Protein AF-A0A523S4J8-F1 (afdb_monomer_lite)

Organism: Aerophobetes bacterium (NCBI:txid2030807)

pLDDT: mean 76.74, std 19.02, range [30.27, 97.75]

Secondary structure (DSSP, 8-state):
-HHHHHHHHHHHTTS--PPPP------TTTSPPPPPP---------S-GGGGPPPEEEE-TTSTTHHHHHHHHHHHSTT------SS---EEEE---TT--SS--------SSSSS--

Foldseek 3Di:
DPVVVVVVVCVVVVNDDDDDDPDDDDDPLVPDDQQDADDADPDDDDDDPVQQPDKDKDWCVVHPCPSVQLNCQQPPPPVHHRDDDDDDTDIAIHTDRPPDPDDDDHRDDDDPPPPPDD

Radius of gyration: 21.75 Å; chains: 1; bounding box: 49×24×67 Å

Structure (mmCIF, N/CA/C/O backbone):
data_AF-A0A523S4J8-F1
#
_entry.id   AF-A0A523S4J8-F1
#
loop_
_atom_site.group_PDB
_atom_site.id
_atom_site.type_symbol
_atom_site.label_atom_id
_atom_site.label_alt_id
_atom_site.label_comp_id
_atom_site.label_asym_id
_atom_site.label_entity_id
_atom_site.label_seq_id
_atom_site.pdbx_PDB_ins_code
_atom_site.Cartn_x
_atom_site.Cartn_y
_atom_site.Cartn_z
_atom_site.occupancy
_atom_site.B_iso_or_equiv
_atom_site.auth_seq_id
_atom_site.auth_comp_id
_atom_site.auth_asym_id
_atom_site.auth_atom_id
_atom_site.pdbx_PDB_model_num
ATOM 1 N N . MET A 1 1 ? 9.956 2.022 -16.721 1.00 67.31 1 MET A N 1
ATOM 2 C CA . MET A 1 1 ? 11.023 2.213 -17.731 1.00 67.31 1 MET A CA 1
ATOM 3 C C . MET A 1 1 ? 10.381 2.579 -19.063 1.00 67.31 1 MET A C 1
ATOM 5 O O . MET A 1 1 ? 9.900 1.683 -19.739 1.00 67.31 1 MET A O 1
ATOM 9 N N . ILE A 1 2 ? 10.333 3.864 -19.421 1.00 77.62 2 ILE A N 1
ATOM 10 C CA . ILE A 1 2 ? 9.599 4.331 -20.615 1.00 77.62 2 ILE A CA 1
ATOM 11 C C . ILE A 1 2 ? 10.457 4.187 -21.885 1.00 77.62 2 ILE A C 1
ATOM 13 O O . ILE A 1 2 ? 10.041 3.530 -22.833 1.00 77.62 2 ILE A O 1
ATOM 17 N N . CYS A 1 3 ? 11.704 4.671 -21.871 1.00 85.31 3 CYS A N 1
ATOM 18 C CA . CYS A 1 3 ? 12.566 4.684 -23.064 1.00 85.31 3 CYS A CA 1
ATOM 19 C C . CYS A 1 3 ? 12.895 3.285 -23.608 1.00 85.31 3 CYS A C 1
ATOM 21 O O . CYS A 1 3 ? 12.867 3.065 -24.812 1.00 85.31 3 CYS A O 1
ATOM 23 N N . ARG A 1 4 ? 13.160 2.308 -22.727 1.00 88.56 4 ARG A N 1
ATOM 24 C CA . ARG A 1 4 ? 13.405 0.918 -23.151 1.00 88.56 4 ARG A CA 1
ATOM 25 C C . ARG A 1 4 ? 12.171 0.303 -23.815 1.00 88.56 4 ARG A C 1
ATOM 27 O O . ARG A 1 4 ? 12.323 -0.434 -24.778 1.00 88.56 4 ARG A O 1
ATOM 34 N N . GLY A 1 5 ? 10.974 0.597 -23.302 1.00 89.19 5 GLY A N 1
ATOM 35 C CA . GLY A 1 5 ? 9.723 0.137 -23.906 1.00 89.19 5 GLY A CA 1
ATOM 36 C C . GLY A 1 5 ? 9.535 0.709 -25.309 1.00 89.19 5 GLY A C 1
ATOM 37 O O . GLY A 1 5 ? 9.250 -0.043 -26.234 1.00 89.19 5 GLY A O 1
ATOM 38 N N . LEU A 1 6 ? 9.799 2.009 -25.478 1.00 95.12 6 LEU A N 1
ATOM 39 C CA . LEU A 1 6 ? 9.756 2.675 -26.780 1.00 95.12 6 LEU A CA 1
ATOM 40 C C . LEU A 1 6 ? 10.744 2.058 -27.780 1.00 95.12 6 LEU A C 1
ATOM 42 O O . LEU A 1 6 ? 10.342 1.698 -28.878 1.00 95.12 6 LEU A O 1
ATOM 46 N N . LEU A 1 7 ? 12.013 1.884 -27.401 1.00 94.56 7 LEU A N 1
ATOM 47 C CA . LEU A 1 7 ? 13.025 1.289 -28.284 1.00 94.56 7 LEU A CA 1
ATOM 48 C C . LEU A 1 7 ? 12.645 -0.131 -28.731 1.00 94.56 7 LEU A C 1
ATOM 50 O O . LEU A 1 7 ? 12.794 -0.468 -29.901 1.00 94.56 7 LEU A O 1
ATOM 54 N N . LEU A 1 8 ? 12.122 -0.954 -27.816 1.00 93.38 8 LEU A N 1
ATOM 55 C CA . LEU A 1 8 ? 11.656 -2.303 -28.150 1.00 93.38 8 LEU A CA 1
ATOM 56 C C . LEU A 1 8 ? 10.453 -2.281 -29.101 1.00 93.38 8 LEU A C 1
ATOM 58 O O . LEU A 1 8 ? 10.387 -3.118 -29.996 1.00 93.38 8 LEU A O 1
ATOM 62 N N . LYS A 1 9 ? 9.537 -1.320 -28.932 1.00 96.19 9 LYS A N 1
ATOM 63 C CA . LYS A 1 9 ? 8.391 -1.123 -29.829 1.00 96.19 9 LYS A CA 1
ATOM 64 C C . LYS A 1 9 ? 8.834 -0.683 -31.229 1.00 96.19 9 LYS A C 1
ATOM 66 O O . LYS A 1 9 ? 8.397 -1.258 -32.215 1.00 96.19 9 LYS A O 1
ATOM 71 N N . LEU A 1 10 ? 9.763 0.267 -31.324 1.00 96.94 10 LEU A N 1
ATOM 72 C CA . LEU A 1 10 ? 10.325 0.692 -32.611 1.00 96.94 10 LEU A CA 1
ATOM 73 C C . LEU A 1 10 ? 11.025 -0.462 -33.346 1.00 96.94 10 LEU A C 1
ATOM 75 O O . LEU A 1 10 ? 10.902 -0.574 -34.562 1.00 96.94 10 LEU A O 1
ATOM 79 N N . GLN A 1 11 ? 11.724 -1.341 -32.621 1.00 96.38 11 GLN A N 1
ATOM 80 C CA . GLN A 1 11 ? 12.315 -2.536 -33.224 1.00 96.38 11 GLN A CA 1
ATOM 81 C C . GLN A 1 11 ? 11.258 -3.565 -33.649 1.00 96.38 11 GLN A C 1
ATOM 83 O O . GLN A 1 11 ? 11.401 -4.160 -34.713 1.00 96.38 11 GLN A O 1
ATOM 88 N N . SER A 1 12 ? 10.206 -3.796 -32.850 1.00 96.75 12 SER A N 1
ATOM 89 C CA . SER A 1 12 ? 9.124 -4.724 -33.232 1.00 96.75 12 SER A CA 1
ATOM 90 C C . SER A 1 12 ? 8.378 -4.262 -34.480 1.00 96.75 12 SER A C 1
ATOM 92 O O . SER A 1 12 ? 7.904 -5.089 -35.248 1.00 96.75 12 SER A O 1
ATOM 94 N N . ASP A 1 13 ? 8.320 -2.946 -34.680 1.00 97.75 13 ASP A N 1
ATOM 95 C CA . ASP A 1 13 ? 7.722 -2.303 -35.850 1.00 97.75 13 ASP A CA 1
ATOM 96 C C . ASP A 1 13 ? 8.726 -2.185 -37.021 1.00 97.75 13 ASP A C 1
ATOM 98 O O . ASP A 1 13 ? 8.439 -1.528 -38.016 1.00 97.75 13 ASP A O 1
ATOM 102 N N . ALA A 1 14 ? 9.904 -2.815 -36.906 1.00 96.44 14 ALA A N 1
ATOM 103 C CA . ALA A 1 14 ? 10.983 -2.844 -37.899 1.00 96.44 14 ALA A CA 1
ATOM 104 C C . ALA A 1 14 ? 11.544 -1.465 -38.312 1.00 96.44 14 ALA A C 1
ATOM 106 O O . ALA A 1 14 ? 12.198 -1.342 -39.345 1.00 96.44 14 ALA A O 1
ATOM 107 N N . LEU A 1 15 ? 11.341 -0.429 -37.490 1.00 97.69 15 LEU A N 1
ATOM 108 C CA . LEU A 1 15 ? 11.828 0.932 -37.753 1.00 97.69 15 LEU A CA 1
ATOM 109 C C . LEU A 1 15 ? 13.305 1.115 -37.384 1.00 97.69 15 LEU A C 1
ATOM 111 O O . LEU A 1 15 ? 13.983 1.977 -37.936 1.00 97.69 15 LEU A O 1
ATOM 115 N N . ILE A 1 16 ? 13.801 0.325 -36.427 1.00 97.19 16 ILE A N 1
ATOM 116 C CA . ILE A 1 16 ? 15.200 0.325 -35.983 1.00 97.19 16 ILE A CA 1
ATOM 117 C C . ILE A 1 16 ? 15.676 -1.101 -35.705 1.00 97.19 16 ILE A C 1
ATOM 119 O O . ILE A 1 16 ? 14.879 -1.988 -35.407 1.00 97.19 16 ILE A O 1
ATOM 123 N N . ILE A 1 17 ? 16.993 -1.303 -35.709 1.00 96.56 17 ILE A N 1
ATOM 124 C CA . ILE A 1 17 ? 17.633 -2.547 -35.268 1.00 96.56 17 ILE A CA 1
ATOM 125 C C . ILE A 1 17 ? 18.437 -2.226 -34.008 1.00 96.56 17 ILE A C 1
ATOM 127 O O . ILE A 1 17 ? 19.387 -1.444 -34.067 1.00 96.56 17 ILE A O 1
ATOM 131 N N . LEU A 1 18 ? 18.062 -2.789 -32.853 1.00 94.69 18 LEU A N 1
ATOM 132 C CA . LEU A 1 18 ? 18.860 -2.624 -31.636 1.00 94.69 18 LEU A CA 1
ATOM 133 C C . LEU A 1 18 ? 20.029 -3.616 -31.630 1.00 94.69 18 LEU A C 1
ATOM 135 O O . LEU A 1 18 ? 19.906 -4.733 -32.139 1.00 94.69 18 LEU A O 1
ATOM 139 N N . PRO A 1 19 ? 21.159 -3.248 -31.004 1.00 94.06 19 PRO A N 1
ATOM 140 C CA . PRO A 1 19 ? 22.266 -4.172 -30.811 1.00 94.06 19 PRO A CA 1
ATOM 141 C C . PRO A 1 19 ? 21.853 -5.375 -29.945 1.00 94.06 19 PRO A C 1
ATOM 143 O O . PRO A 1 19 ? 20.940 -5.266 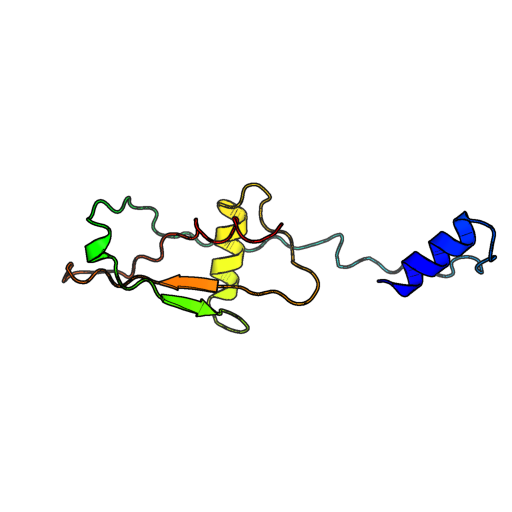-29.115 1.00 94.06 19 PRO A O 1
ATOM 146 N N . PRO A 1 20 ? 22.562 -6.514 -30.068 1.00 91.38 20 PRO A N 1
ATOM 147 C CA . PRO A 1 20 ? 22.302 -7.683 -29.244 1.00 91.38 20 PRO A CA 1
ATOM 148 C C . PRO A 1 20 ? 22.432 -7.348 -27.756 1.00 91.38 20 PRO A C 1
ATOM 150 O O . PRO A 1 20 ? 23.279 -6.559 -27.319 1.00 91.38 20 PRO A O 1
ATOM 153 N N . ARG A 1 21 ? 21.566 -7.966 -26.951 1.00 87.94 21 ARG A N 1
ATOM 154 C CA . ARG A 1 21 ? 21.524 -7.749 -25.506 1.00 87.94 21 ARG A CA 1
ATOM 155 C C . ARG A 1 21 ? 22.819 -8.247 -24.861 1.00 87.94 21 ARG A C 1
ATOM 157 O O . ARG A 1 21 ? 23.077 -9.442 -24.849 1.00 87.94 21 ARG A O 1
ATOM 164 N N . LYS A 1 22 ? 23.580 -7.339 -24.245 1.00 90.25 22 LYS A N 1
ATOM 165 C CA . LYS A 1 22 ? 24.842 -7.672 -23.557 1.00 90.25 22 LYS A CA 1
ATOM 166 C C . LYS A 1 22 ? 24.645 -8.324 -22.183 1.00 90.25 22 LYS A C 1
ATOM 168 O O . LYS A 1 22 ? 25.451 -9.147 -21.778 1.00 90.25 22 LYS A O 1
ATOM 173 N N . PHE A 1 23 ? 23.597 -7.936 -21.451 1.00 90.06 23 PHE A N 1
ATOM 174 C CA . PHE A 1 23 ? 23.349 -8.412 -20.088 1.00 90.06 23 PHE A CA 1
ATOM 175 C C . PHE A 1 23 ? 21.868 -8.305 -19.689 1.00 90.06 23 PHE A C 1
ATOM 177 O O . PHE A 1 23 ? 21.117 -7.449 -20.179 1.00 90.06 23 PHE A O 1
ATOM 184 N N . THR A 1 24 ? 21.447 -9.173 -18.769 1.00 83.44 24 THR A N 1
ATOM 185 C CA . THR A 1 24 ? 20.118 -9.165 -18.149 1.00 83.44 24 THR A CA 1
ATOM 186 C C . THR A 1 24 ? 20.270 -8.908 -16.653 1.00 83.44 24 THR A C 1
ATOM 188 O O . THR A 1 24 ? 20.486 -9.864 -15.912 1.00 83.44 24 THR A O 1
ATOM 191 N N . PRO A 1 25 ? 20.163 -7.651 -16.182 1.00 81.38 25 PRO A N 1
ATOM 192 C CA . PRO A 1 25 ? 20.182 -7.401 -14.748 1.00 81.38 25 PRO A CA 1
ATOM 193 C C . PRO A 1 25 ? 18.990 -8.095 -14.091 1.00 81.38 25 PRO A C 1
ATOM 195 O O . PRO A 1 25 ? 17.892 -8.118 -14.658 1.00 81.38 25 PRO A O 1
ATOM 198 N N . ASN A 1 26 ? 19.210 -8.637 -12.892 1.00 82.25 26 ASN A N 1
ATOM 199 C CA . ASN A 1 26 ? 18.121 -9.143 -12.070 1.00 82.25 26 ASN A CA 1
ATOM 200 C C . ASN A 1 26 ? 17.105 -8.014 -11.857 1.00 82.25 26 ASN A C 1
ATOM 202 O O . ASN A 1 26 ? 17.487 -6.902 -11.493 1.00 82.25 26 ASN A O 1
ATOM 206 N N . ASN A 1 27 ? 15.825 -8.281 -12.110 1.00 78.06 27 ASN A N 1
ATOM 207 C CA . ASN A 1 27 ? 14.782 -7.285 -11.921 1.00 78.06 27 ASN A CA 1
ATOM 208 C C . ASN A 1 27 ? 14.349 -7.303 -10.444 1.00 78.06 27 ASN A C 1
ATOM 210 O O . ASN A 1 27 ? 13.625 -8.219 -10.045 1.00 78.06 27 ASN A O 1
ATOM 214 N N . PRO A 1 28 ? 14.719 -6.294 -9.630 1.00 70.31 28 PRO A N 1
ATOM 215 C CA . PRO A 1 28 ? 14.375 -6.272 -8.208 1.00 70.31 28 PRO A CA 1
ATOM 216 C C . PRO A 1 28 ? 12.859 -6.193 -7.969 1.00 70.31 28 PRO A C 1
ATOM 218 O O . PRO A 1 28 ? 12.397 -6.483 -6.871 1.00 70.31 28 PRO A O 1
ATOM 221 N N . PHE A 1 29 ? 12.069 -5.839 -8.990 1.00 70.88 29 PHE A N 1
ATOM 222 C CA . PHE A 1 29 ? 10.610 -5.817 -8.914 1.00 70.88 29 PHE A CA 1
ATOM 223 C C . PHE A 1 29 ? 9.947 -7.183 -9.140 1.00 70.88 29 PHE A C 1
ATOM 225 O O . PHE A 1 29 ? 8.744 -7.281 -8.912 1.00 70.88 29 PHE A O 1
ATOM 232 N N . LEU A 1 30 ? 10.681 -8.213 -9.585 1.00 73.19 30 LEU A N 1
ATOM 233 C CA . LEU A 1 30 ? 10.140 -9.578 -9.692 1.00 73.19 30 LEU A CA 1
ATOM 234 C C . LEU A 1 30 ? 10.064 -10.254 -8.319 1.00 73.19 30 LEU A C 1
ATOM 236 O O . LEU A 1 30 ? 9.060 -10.877 -7.999 1.00 73.19 30 LEU A O 1
ATOM 240 N N . ASN A 1 31 ? 11.080 -10.053 -7.476 1.00 72.56 31 ASN A N 1
ATOM 241 C CA . ASN A 1 31 ? 11.164 -10.657 -6.144 1.00 72.56 31 ASN A CA 1
ATOM 242 C C . ASN A 1 31 ? 10.744 -9.653 -5.061 1.00 72.56 31 ASN A C 1
ATOM 244 O O . ASN A 1 31 ? 11.546 -9.240 -4.220 1.00 72.56 31 ASN A O 1
ATOM 248 N N . ARG A 1 32 ? 9.483 -9.213 -5.102 1.00 76.12 32 ARG A N 1
ATOM 249 C CA . ARG A 1 32 ? 8.947 -8.274 -4.107 1.00 76.12 32 ARG A CA 1
ATOM 250 C C . ARG A 1 32 ? 8.633 -8.999 -2.805 1.00 76.12 32 ARG A C 1
ATOM 252 O O . ARG A 1 32 ? 7.857 -9.947 -2.788 1.00 76.12 32 ARG A O 1
ATOM 259 N N . LYS A 1 33 ? 9.203 -8.509 -1.702 1.00 81.19 33 LYS A N 1
ATOM 260 C CA . LYS A 1 33 ? 8.834 -8.969 -0.360 1.00 81.19 33 LYS A CA 1
ATOM 261 C C . LYS A 1 33 ? 7.428 -8.486 -0.019 1.00 81.19 33 LYS A C 1
ATOM 263 O O . LYS A 1 33 ? 7.132 -7.295 -0.147 1.00 81.19 33 LYS A O 1
ATOM 268 N N . LEU A 1 34 ? 6.595 -9.418 0.427 1.00 84.56 34 LEU A N 1
ATOM 269 C CA . LEU A 1 34 ? 5.300 -9.113 1.020 1.00 84.56 34 LEU A CA 1
ATOM 270 C C . LEU A 1 34 ? 5.500 -8.316 2.320 1.00 84.56 34 LEU A C 1
ATOM 272 O O . LEU A 1 34 ? 6.523 -8.488 2.994 1.00 84.56 34 LEU A O 1
ATOM 276 N N . PRO A 1 35 ? 4.569 -7.411 2.661 1.00 87.25 35 PRO A N 1
ATOM 277 C CA . PRO A 1 35 ? 4.619 -6.717 3.932 1.00 87.25 35 PRO A CA 1
ATOM 278 C C . PRO A 1 35 ? 4.371 -7.701 5.076 1.00 87.25 35 PRO A C 1
ATOM 280 O O . PRO A 1 35 ? 3.660 -8.692 4.929 1.00 87.25 35 PRO A O 1
ATOM 283 N N . GLU A 1 36 ? 4.967 -7.404 6.223 1.00 89.38 36 GLU A N 1
ATOM 284 C CA . GLU A 1 36 ? 4.713 -8.144 7.452 1.00 89.38 36 GLU A CA 1
ATOM 285 C C . GLU A 1 36 ? 3.268 -7.925 7.906 1.00 89.38 36 GLU A C 1
ATOM 287 O O . GLU A 1 36 ? 2.777 -6.793 7.893 1.00 89.38 36 GLU A O 1
ATOM 292 N N . VAL A 1 37 ? 2.606 -9.013 8.300 1.00 88.06 37 VAL A N 1
ATOM 293 C CA . VAL A 1 37 ? 1.237 -8.982 8.809 1.00 88.06 37 VAL A CA 1
ATOM 294 C C . VAL A 1 37 ? 1.242 -8.484 10.252 1.00 88.06 37 VAL A C 1
ATOM 296 O O . VAL A 1 37 ? 1.812 -9.112 11.144 1.00 88.06 37 VAL A O 1
ATOM 299 N N . ILE A 1 38 ? 0.587 -7.351 10.483 1.00 89.81 38 ILE A N 1
ATOM 300 C CA . ILE A 1 38 ? 0.410 -6.729 11.792 1.00 89.81 38 ILE A CA 1
ATOM 301 C C . ILE A 1 38 ? -1.018 -7.001 12.253 1.00 89.81 38 ILE A C 1
ATOM 303 O O . ILE A 1 38 ? -1.968 -6.476 11.676 1.00 89.81 38 ILE A O 1
ATOM 307 N N . LYS A 1 39 ? -1.160 -7.777 13.332 1.00 87.62 39 LYS A N 1
ATOM 308 C CA . LYS A 1 39 ? -2.463 -8.038 13.951 1.00 87.62 39 LYS A CA 1
ATOM 309 C C . LYS A 1 39 ? -3.050 -6.742 14.506 1.00 87.62 39 LYS A C 1
ATOM 311 O O . LYS A 1 39 ? -2.415 -6.059 15.311 1.00 87.62 39 LYS A O 1
ATOM 316 N N . VAL A 1 40 ? -4.268 -6.436 14.085 1.00 86.94 40 VAL A N 1
ATOM 317 C CA . VAL A 1 40 ? -5.074 -5.320 14.586 1.00 86.94 40 VAL A CA 1
ATOM 318 C C . VAL A 1 40 ? -6.312 -5.855 15.290 1.00 86.94 40 VAL A C 1
ATOM 320 O O . VAL A 1 40 ? -6.755 -6.966 15.007 1.00 86.94 40 VAL A O 1
ATOM 323 N N . ASP A 1 41 ? -6.863 -5.066 16.209 1.00 86.69 41 ASP A N 1
ATOM 324 C CA . ASP A 1 41 ? -8.161 -5.368 16.802 1.00 86.69 41 ASP A CA 1
ATOM 325 C C . ASP A 1 41 ? -9.254 -5.270 15.728 1.00 86.69 41 ASP A C 1
ATOM 327 O O . ASP A 1 41 ? -9.365 -4.262 15.026 1.00 86.69 41 ASP A O 1
ATOM 331 N N . GLN A 1 42 ? -10.024 -6.345 15.586 1.00 84.38 42 GLN A N 1
ATOM 332 C CA . GLN A 1 42 ? -11.114 -6.482 14.618 1.00 84.38 42 GLN A CA 1
ATOM 333 C C . GLN A 1 42 ? -12.485 -6.515 15.303 1.00 84.38 42 GLN A C 1
ATOM 335 O O . GLN A 1 42 ? -13.477 -6.869 14.665 1.00 84.38 42 GLN A O 1
ATOM 340 N N . SER A 1 43 ? -12.550 -6.152 16.588 1.00 86.38 43 SER A N 1
ATOM 341 C CA . SER A 1 43 ? -13.803 -6.039 17.331 1.00 86.38 43 SER A CA 1
ATOM 342 C C . SER A 1 43 ? -14.802 -5.169 16.571 1.00 86.38 43 SER A C 1
ATOM 344 O O . SER A 1 43 ? -14.481 -4.064 16.120 1.00 86.38 43 SER A O 1
ATOM 346 N N . CYS A 1 44 ? -16.020 -5.683 16.398 1.00 83.44 44 CYS A N 1
ATOM 347 C CA . CYS A 1 44 ? -17.079 -4.945 15.726 1.00 83.44 44 CYS A CA 1
ATOM 348 C C . CYS A 1 44 ? -17.414 -3.678 16.518 1.00 83.44 44 CYS A C 1
ATOM 350 O O . CYS A 1 44 ? -17.573 -3.709 17.736 1.00 83.44 44 CYS A O 1
ATOM 352 N N . ILE A 1 45 ? -17.520 -2.556 15.808 1.00 83.69 45 ILE A N 1
ATOM 353 C CA . ILE A 1 45 ? -17.908 -1.275 16.393 1.00 83.69 45 ILE A CA 1
ATOM 354 C C . ILE A 1 45 ? -19.396 -1.079 16.114 1.00 83.69 45 ILE A C 1
ATOM 356 O O . ILE A 1 45 ? -19.785 -0.804 14.978 1.00 83.69 45 ILE A O 1
ATOM 360 N N . GLU A 1 46 ? -20.217 -1.206 17.150 1.00 86.31 46 GLU A N 1
ATOM 361 C CA . GLU A 1 46 ? -21.656 -0.939 17.102 1.00 86.31 46 GLU A CA 1
ATOM 362 C C . GLU A 1 46 ? -21.943 0.412 17.766 1.00 86.31 46 GLU A C 1
ATOM 364 O O . GLU A 1 46 ? -22.119 0.511 18.978 1.00 86.31 46 GLU A O 1
ATOM 369 N N . CYS A 1 47 ? -21.942 1.490 16.984 1.00 83.62 47 CYS A N 1
ATOM 370 C CA . CYS A 1 47 ? -22.324 2.816 17.470 1.00 83.62 47 CYS A CA 1
ATOM 371 C C . CYS A 1 47 ? -22.896 3.686 16.348 1.00 83.62 47 CYS A C 1
ATOM 373 O O . CYS A 1 47 ? -22.890 3.310 15.170 1.00 83.62 47 CYS A O 1
ATOM 375 N N . ASN A 1 48 ? -23.412 4.866 16.703 1.00 85.06 48 ASN A N 1
ATOM 376 C CA . ASN A 1 48 ? -23.867 5.812 15.699 1.00 85.06 48 ASN A CA 1
ATOM 377 C C . ASN A 1 48 ? -22.654 6.418 14.979 1.00 85.06 48 ASN A C 1
ATOM 379 O O . ASN A 1 48 ? -21.654 6.780 15.597 1.00 85.06 48 ASN A O 1
ATOM 383 N N . LEU A 1 49 ? -22.760 6.627 13.666 1.00 82.62 49 LEU A N 1
ATOM 384 C CA . LEU A 1 49 ? -21.722 7.309 12.888 1.00 82.62 49 LEU A CA 1
ATOM 385 C C . LEU A 1 49 ? -21.389 8.710 13.425 1.00 82.62 49 LEU A C 1
ATOM 387 O O . LEU A 1 49 ? -20.277 9.189 13.205 1.00 82.62 49 LEU A O 1
ATOM 391 N N . LYS A 1 50 ? -22.324 9.377 14.116 1.00 84.88 50 LYS A N 1
ATOM 392 C CA . LYS A 1 50 ? -22.074 10.660 14.794 1.00 84.88 50 LYS A CA 1
ATOM 393 C C . LYS A 1 50 ? -21.039 10.539 15.919 1.00 84.88 50 LYS A C 1
ATOM 395 O O . LYS A 1 50 ? -20.249 11.461 16.093 1.00 84.88 50 LYS A O 1
ATOM 400 N N . ASP A 1 51 ? -20.973 9.397 16.599 1.00 83.50 51 ASP A N 1
ATOM 401 C CA . ASP A 1 51 ? -20.082 9.167 17.748 1.00 83.50 51 ASP A CA 1
ATOM 402 C C . ASP A 1 51 ? -18.622 8.914 17.328 1.00 83.50 51 ASP A C 1
ATOM 404 O O . ASP A 1 51 ? -17.697 9.024 18.135 1.00 83.50 51 ASP A O 1
ATOM 408 N N . ILE A 1 52 ? -18.420 8.580 16.048 1.00 82.75 52 ILE A N 1
ATOM 409 C CA . ILE A 1 52 ? -17.122 8.303 15.411 1.00 82.75 52 ILE A CA 1
ATOM 410 C C . ILE A 1 52 ? -16.538 9.582 14.775 1.00 82.75 52 ILE A C 1
ATOM 412 O O . ILE A 1 52 ? -15.360 9.647 14.406 1.00 82.75 52 ILE A O 1
ATOM 416 N N . GLN A 1 53 ? -17.350 10.630 14.624 1.00 82.19 53 GLN A N 1
ATOM 417 C CA . GLN A 1 53 ? -16.919 11.879 14.011 1.00 82.19 53 GLN A CA 1
ATOM 418 C C . GLN A 1 53 ? -16.115 12.753 14.992 1.00 82.19 53 GLN A C 1
ATOM 420 O O . GLN A 1 53 ? -16.374 12.762 16.195 1.00 82.19 53 GLN A O 1
ATOM 425 N N . PRO A 1 54 ? -15.144 13.541 14.496 1.00 85.62 54 PRO A N 1
ATOM 426 C CA . PRO A 1 54 ? -14.745 13.669 13.095 1.00 85.62 54 PRO A CA 1
ATOM 427 C C . PRO A 1 54 ? -13.744 12.588 12.652 1.00 85.62 54 PRO A C 1
ATOM 429 O O . PRO A 1 54 ? -12.769 12.297 13.348 1.00 85.62 54 PRO A O 1
ATOM 432 N N . ILE A 1 55 ? -13.919 12.075 11.431 1.00 85.75 55 ILE A N 1
ATOM 433 C CA . ILE A 1 55 ? -12.930 11.208 10.776 1.00 85.75 55 ILE A CA 1
ATOM 434 C C . ILE A 1 55 ? -11.889 12.095 10.088 1.00 85.75 55 ILE A C 1
ATOM 436 O O . ILE A 1 55 ? -12.213 12.876 9.194 1.00 85.75 55 ILE A O 1
ATOM 440 N N . LYS A 1 56 ? -10.622 11.975 10.487 1.00 86.44 56 LYS A N 1
ATOM 441 C CA . LYS A 1 56 ? -9.504 12.724 9.898 1.00 86.44 56 LYS A CA 1
ATOM 442 C C . LYS A 1 56 ? -8.636 11.804 9.051 1.00 86.44 56 LYS A C 1
ATOM 444 O O . LYS A 1 56 ? -8.094 10.822 9.555 1.00 86.44 56 LYS A O 1
ATOM 449 N N . LEU A 1 57 ? -8.449 12.160 7.783 1.00 86.56 57 LEU A N 1
ATOM 450 C CA . LEU A 1 57 ? -7.476 11.507 6.911 1.00 86.56 57 LEU A CA 1
ATOM 451 C C . LEU A 1 57 ? -6.074 12.038 7.217 1.00 86.56 57 LEU A C 1
ATOM 453 O O . LEU A 1 57 ? -5.835 13.247 7.238 1.00 86.56 57 LEU A O 1
ATOM 457 N N . ARG A 1 58 ? -5.129 11.134 7.465 1.00 85.00 58 ARG A N 1
ATOM 458 C CA . ARG A 1 58 ? -3.722 11.464 7.709 1.00 85.00 58 ARG A CA 1
ATOM 459 C C . ARG A 1 58 ? -2.855 10.837 6.63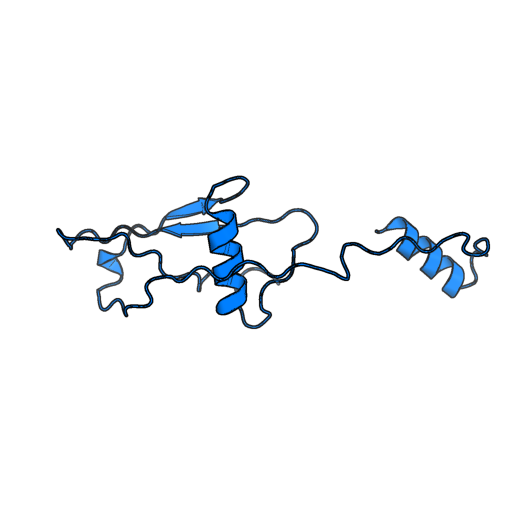2 1.00 85.00 58 ARG A C 1
ATOM 461 O O . ARG A 1 58 ? -2.917 9.628 6.430 1.00 85.00 58 ARG A O 1
ATOM 468 N N . SER A 1 59 ? -2.062 11.665 5.951 1.00 86.44 59 SER A N 1
ATOM 469 C CA . SER A 1 59 ? -1.036 11.185 5.021 1.00 86.44 59 SER A CA 1
ATOM 470 C C . SER A 1 59 ? 0.052 10.473 5.811 1.00 86.44 59 SER A C 1
ATOM 472 O O . SER A 1 59 ? 0.500 10.990 6.831 1.00 86.44 59 SER A O 1
ATOM 474 N N . ILE A 1 60 ? 0.475 9.301 5.348 1.00 84.00 60 ILE A N 1
ATOM 475 C CA . ILE A 1 60 ? 1.467 8.464 6.042 1.00 84.00 60 ILE A CA 1
ATOM 476 C C . ILE A 1 60 ? 2.814 8.400 5.311 1.00 84.00 60 ILE A C 1
ATOM 478 O O . ILE A 1 60 ? 3.633 7.532 5.613 1.00 84.00 60 ILE A O 1
ATOM 482 N N . ARG A 1 61 ? 3.079 9.310 4.359 1.00 74.00 61 ARG A N 1
ATOM 483 C CA . ARG A 1 61 ? 4.397 9.397 3.704 1.00 74.00 61 ARG A CA 1
ATOM 484 C C . ARG A 1 61 ? 5.481 9.594 4.777 1.00 74.00 61 ARG A C 1
ATOM 486 O O . ARG A 1 61 ? 5.442 10.575 5.512 1.00 74.00 61 ARG A O 1
ATOM 493 N N . LYS A 1 62 ? 6.449 8.669 4.850 1.00 67.62 62 LYS A N 1
ATOM 494 C CA . LYS A 1 62 ? 7.584 8.689 5.799 1.00 67.62 62 LYS A CA 1
ATOM 495 C C . LYS A 1 62 ? 7.193 8.627 7.289 1.00 67.62 62 LYS A C 1
ATOM 497 O O . LYS A 1 62 ? 7.984 9.009 8.147 1.00 67.62 62 LYS A O 1
ATOM 502 N N . MET A 1 63 ? 5.991 8.148 7.618 1.00 73.25 63 MET A N 1
ATOM 503 C CA . MET A 1 63 ? 5.548 7.969 9.006 1.00 73.25 63 MET A CA 1
ATOM 504 C C . MET A 1 63 ? 5.684 6.513 9.469 1.00 73.25 63 MET A C 1
ATOM 506 O O . MET A 1 63 ? 5.648 5.581 8.668 1.00 73.25 63 MET A O 1
ATOM 510 N N . LYS A 1 64 ? 5.727 6.301 10.794 1.00 79.38 64 LYS A N 1
ATOM 511 C CA . LYS A 1 64 ? 5.772 4.964 11.425 1.00 79.38 64 LYS A CA 1
ATOM 512 C C . LYS A 1 64 ? 4.608 4.037 11.019 1.00 79.38 64 LYS A C 1
ATOM 514 O O . LYS A 1 64 ? 4.713 2.826 11.165 1.00 79.38 64 LYS A O 1
ATOM 519 N N . PHE A 1 65 ? 3.520 4.593 10.483 1.00 83.50 65 PHE A N 1
ATOM 520 C CA . PHE A 1 65 ? 2.320 3.861 10.067 1.00 83.50 65 PHE A CA 1
ATOM 521 C C . PHE A 1 65 ? 2.405 3.221 8.677 1.00 83.50 65 PHE A C 1
ATOM 523 O O . PHE A 1 65 ? 1.465 2.549 8.261 1.00 83.50 65 PHE A O 1
ATOM 530 N N . GLU A 1 66 ? 3.505 3.397 7.943 1.00 85.88 66 GLU A N 1
ATOM 531 C CA . GLU A 1 66 ? 3.627 2.828 6.599 1.00 85.88 66 GLU A CA 1
ATOM 532 C C . GLU A 1 66 ? 3.576 1.292 6.598 1.00 85.88 66 GLU A C 1
ATOM 534 O O . GLU A 1 66 ? 2.924 0.702 5.736 1.00 85.88 66 GLU A O 1
ATOM 539 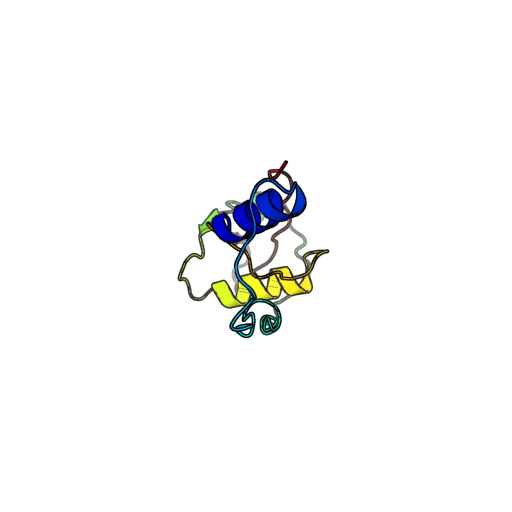N N . LYS A 1 67 ? 4.191 0.642 7.596 1.00 87.44 67 LYS A N 1
ATOM 540 C CA . LYS A 1 67 ? 4.117 -0.818 7.756 1.00 87.44 67 LYS A CA 1
ATOM 541 C C . LYS A 1 67 ? 2.682 -1.287 8.001 1.00 87.44 67 LYS A C 1
ATOM 543 O O . LYS A 1 67 ? 2.227 -2.206 7.331 1.00 87.44 67 LYS A O 1
ATOM 548 N N . LEU A 1 68 ? 1.965 -0.601 8.897 1.00 88.56 68 LEU A N 1
ATOM 549 C CA . LEU A 1 68 ? 0.563 -0.887 9.208 1.00 88.56 68 LEU A CA 1
ATOM 550 C C . LEU A 1 68 ? -0.322 -0.756 7.966 1.00 88.56 68 LEU A C 1
ATOM 552 O O . LEU A 1 68 ? -1.103 -1.651 7.674 1.00 88.56 68 LEU A O 1
ATOM 556 N N . TYR A 1 69 ? -0.163 0.319 7.196 1.00 88.88 69 TYR A N 1
ATOM 557 C CA . TYR A 1 69 ? -0.904 0.491 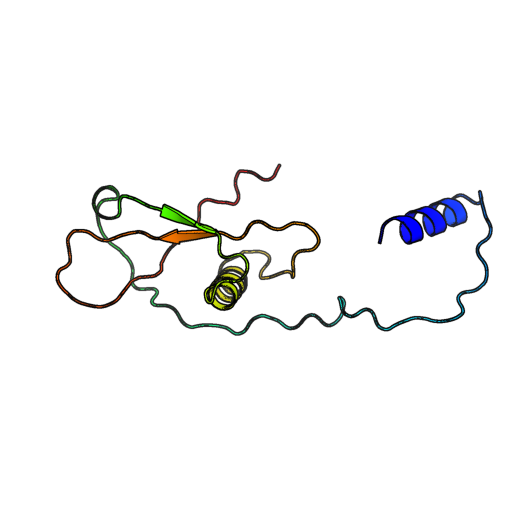5.948 1.00 88.88 69 TYR A CA 1
ATOM 558 C C . TYR A 1 69 ? -0.634 -0.639 4.957 1.00 88.88 69 TYR A C 1
ATOM 560 O O . TYR A 1 69 ? -1.574 -1.202 4.407 1.00 88.88 69 TYR A O 1
ATOM 568 N N . ASN A 1 70 ? 0.637 -0.987 4.735 1.00 89.00 70 ASN A N 1
ATOM 569 C CA . ASN A 1 70 ? 0.974 -2.048 3.792 1.00 89.00 70 ASN A CA 1
ATOM 570 C C . ASN A 1 70 ? 0.388 -3.401 4.249 1.00 89.00 70 ASN A C 1
ATOM 572 O O . ASN A 1 70 ? -0.128 -4.130 3.407 1.00 89.00 70 ASN A O 1
ATOM 576 N N . SER A 1 71 ? 0.405 -3.697 5.557 1.00 90.62 71 SER A N 1
ATOM 577 C CA . SER A 1 71 ? -0.252 -4.877 6.143 1.00 90.62 71 SER A CA 1
ATOM 578 C C . SER A 1 71 ? -1.761 -4.877 5.896 1.00 90.62 71 SER A C 1
ATOM 580 O O . SER A 1 71 ? -2.294 -5.842 5.363 1.00 90.62 71 SER A O 1
ATOM 582 N N . LEU A 1 72 ? -2.449 -3.777 6.220 1.00 89.81 72 LEU A N 1
ATOM 583 C CA . LEU A 1 72 ? -3.903 -3.667 6.060 1.00 89.81 72 LEU A CA 1
ATOM 584 C C . LEU A 1 72 ? -4.334 -3.804 4.596 1.00 89.81 72 LEU A C 1
ATOM 586 O O . LEU A 1 72 ? -5.339 -4.443 4.303 1.00 89.81 72 LEU A O 1
ATOM 590 N N . ILE A 1 73 ? -3.570 -3.225 3.664 1.00 89.81 73 ILE A N 1
ATOM 591 C CA . ILE A 1 73 ? -3.809 -3.416 2.230 1.00 89.81 73 ILE A CA 1
ATOM 592 C C . ILE A 1 73 ? -3.578 -4.877 1.844 1.00 89.81 73 ILE A C 1
ATOM 594 O O . ILE A 1 73 ? -4.380 -5.434 1.110 1.00 89.81 73 ILE A O 1
ATOM 598 N N . HIS A 1 74 ? -2.516 -5.514 2.333 1.00 90.50 74 HIS A N 1
ATOM 599 C CA . HIS A 1 74 ? -2.249 -6.913 2.016 1.00 90.50 74 HIS A CA 1
ATOM 600 C C . HIS A 1 74 ? -3.382 -7.848 2.454 1.00 90.50 74 HIS A C 1
ATOM 602 O O . HIS A 1 74 ? -3.758 -8.727 1.687 1.00 90.50 74 HIS A O 1
ATOM 608 N N . GLU A 1 75 ? -3.941 -7.638 3.646 1.00 90.00 75 GLU A N 1
ATOM 609 C CA . GLU A 1 75 ? -4.980 -8.512 4.200 1.00 90.00 75 GLU A CA 1
ATOM 610 C C . GLU A 1 75 ? -6.393 -8.207 3.692 1.00 90.00 75 GLU A C 1
ATOM 612 O O . GLU A 1 75 ? -7.191 -9.123 3.513 1.00 90.00 75 GLU A O 1
ATOM 617 N N . HIS A 1 76 ? -6.730 -6.932 3.477 1.00 87.75 76 HIS A N 1
ATOM 618 C CA . HIS A 1 76 ? -8.124 -6.525 3.255 1.00 87.75 76 HIS A CA 1
ATOM 619 C C . HIS A 1 76 ? -8.415 -5.999 1.850 1.00 87.75 76 HIS A C 1
ATOM 621 O O . HIS A 1 76 ? -9.580 -5.811 1.491 1.00 87.75 76 HIS A O 1
ATOM 627 N N . HIS A 1 77 ? -7.390 -5.738 1.041 1.00 87.25 77 HIS A N 1
ATOM 628 C CA . HIS A 1 77 ? -7.588 -5.343 -0.345 1.00 87.25 77 HIS A CA 1
ATOM 629 C C . HIS A 1 77 ? -7.733 -6.585 -1.229 1.00 87.25 77 HIS A C 1
ATOM 631 O O . HIS A 1 77 ? -6.920 -7.499 -1.160 1.00 87.25 77 HIS A O 1
ATOM 637 N N . TYR A 1 7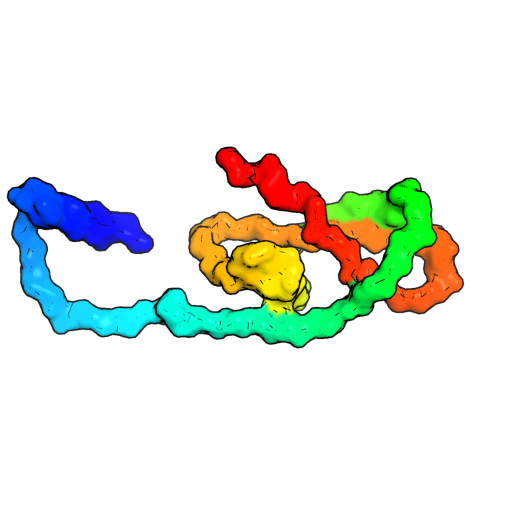8 ? -8.723 -6.602 -2.120 1.00 88.75 78 TYR A N 1
ATOM 638 C CA . TYR A 1 78 ? -9.014 -7.770 -2.963 1.00 88.75 78 TYR A CA 1
ATOM 639 C C . TYR A 1 78 ? -7.877 -8.153 -3.931 1.00 88.75 78 TYR A C 1
ATOM 641 O O . TYR A 1 78 ? -7.786 -9.308 -4.328 1.00 88.75 78 TYR A O 1
ATOM 649 N N . LEU A 1 79 ? -6.997 -7.212 -4.302 1.00 84.81 79 LEU A N 1
ATOM 650 C CA . LEU A 1 79 ? -5.781 -7.501 -5.091 1.00 84.81 79 LEU A CA 1
ATOM 651 C C . LEU A 1 79 ? -4.546 -7.793 -4.224 1.00 84.81 79 LEU A C 1
ATOM 653 O O . LEU A 1 79 ? -3.455 -7.979 -4.758 1.00 84.81 79 LEU A O 1
ATOM 657 N N . GLY A 1 80 ? -4.686 -7.750 -2.898 1.00 83.19 80 GLY A N 1
ATOM 658 C CA . GLY A 1 80 ? -3.567 -7.739 -1.964 1.00 83.19 80 GLY A CA 1
ATOM 659 C C . GLY A 1 80 ? -2.667 -6.509 -2.124 1.00 83.19 80 GLY A C 1
ATOM 660 O O . GLY A 1 80 ? -3.016 -5.512 -2.770 1.00 83.19 80 GLY A O 1
ATOM 661 N N . TYR A 1 81 ? -1.483 -6.577 -1.513 1.00 84.06 81 TYR A N 1
ATOM 662 C CA . TYR A 1 81 ? -0.480 -5.519 -1.596 1.00 84.06 81 TYR A CA 1
ATOM 663 C C . TYR A 1 81 ? 0.413 -5.697 -2.824 1.00 84.06 81 TYR A C 1
ATOM 665 O O . TYR A 1 81 ? 1.224 -6.619 -2.897 1.00 84.06 81 TYR A O 1
ATOM 673 N N . ALA A 1 82 ? 0.335 -4.739 -3.744 1.00 79.38 82 ALA A N 1
ATOM 674 C CA . ALA A 1 82 ? 1.326 -4.548 -4.792 1.00 79.38 82 ALA A CA 1
ATOM 675 C C . ALA A 1 82 ? 2.183 -3.326 -4.452 1.00 79.38 82 ALA A C 1
ATOM 677 O O . ALA A 1 82 ? 1.648 -2.256 -4.160 1.00 79.38 82 ALA A O 1
ATOM 678 N N . GLN A 1 83 ? 3.513 -3.465 -4.507 1.00 77.38 83 GLN A N 1
ATOM 679 C CA . GLN A 1 83 ? 4.405 -2.322 -4.317 1.00 77.38 83 GLN A CA 1
ATOM 680 C C . GLN A 1 83 ? 4.098 -1.277 -5.395 1.00 77.38 83 GLN A C 1
ATOM 682 O O . GLN A 1 83 ? 4.301 -1.554 -6.585 1.00 77.38 83 GLN A O 1
ATOM 687 N N . PRO A 1 84 ? 3.614 -0.092 -5.002 1.00 74.94 84 PRO A N 1
ATOM 688 C CA . PRO A 1 84 ? 3.146 0.862 -5.974 1.00 74.94 84 PRO A CA 1
ATOM 689 C C . PRO A 1 84 ? 4.351 1.553 -6.624 1.00 74.94 84 PRO A C 1
ATOM 691 O O . PRO A 1 84 ? 5.397 1.754 -5.999 1.00 74.94 84 PRO A O 1
ATOM 694 N N . VAL A 1 85 ? 4.225 1.870 -7.909 1.00 73.12 85 VAL A N 1
ATOM 695 C CA . VAL A 1 85 ? 5.271 2.513 -8.715 1.00 73.12 85 VAL A CA 1
ATOM 696 C C . VAL A 1 85 ? 4.878 3.964 -8.990 1.00 73.12 85 VAL A C 1
ATOM 698 O O . VAL A 1 85 ? 3.699 4.252 -9.150 1.00 73.12 85 VAL A O 1
ATOM 701 N N . GLY A 1 86 ? 5.845 4.884 -9.024 1.00 73.81 86 GLY A N 1
ATOM 702 C CA . GLY A 1 86 ? 5.579 6.315 -9.231 1.00 73.81 86 GLY A CA 1
ATOM 703 C C . GLY A 1 86 ? 5.156 7.067 -7.963 1.00 73.81 86 GLY A C 1
ATOM 704 O O . GLY A 1 86 ? 5.467 6.647 -6.843 1.00 73.81 86 GLY A O 1
ATOM 705 N N . GLU A 1 87 ? 4.485 8.208 -8.139 1.00 74.94 87 GLU A N 1
ATOM 706 C CA . GLU A 1 87 ? 3.983 9.003 -7.020 1.00 74.94 87 GLU A CA 1
ATOM 707 C C . GLU A 1 87 ? 2.746 8.349 -6.401 1.00 74.94 87 GLU A C 1
ATOM 709 O O . GLU A 1 87 ? 1.773 8.058 -7.087 1.00 74.94 87 GLU A O 1
ATOM 714 N N . ASN A 1 88 ? 2.785 8.126 -5.085 1.00 76.56 88 ASN A N 1
ATOM 715 C CA . ASN A 1 88 ? 1.734 7.406 -4.380 1.00 76.56 88 ASN A CA 1
ATOM 716 C C . ASN A 1 88 ? 1.250 8.161 -3.147 1.00 76.56 88 ASN A C 1
ATOM 718 O O . ASN A 1 88 ? 2.033 8.672 -2.337 1.00 76.56 88 ASN A O 1
ATOM 722 N N . PHE A 1 89 ? -0.066 8.221 -3.000 1.00 82.19 89 PHE A N 1
ATOM 723 C CA . PHE A 1 89 ? -0.748 8.885 -1.903 1.00 82.19 89 PHE A CA 1
ATOM 724 C C . PHE A 1 89 ? -1.301 7.839 -0.944 1.00 82.19 89 PHE A C 1
ATOM 726 O O . PHE A 1 89 ? -2.260 7.138 -1.249 1.00 82.19 89 PHE A O 1
ATOM 733 N N . LYS A 1 90 ? -0.662 7.715 0.219 1.00 86.06 90 LYS A N 1
ATOM 734 C CA . LYS A 1 90 ? -1.075 6.783 1.265 1.00 86.06 90 LYS A CA 1
ATOM 735 C C . LYS A 1 90 ? -1.726 7.568 2.397 1.00 86.06 90 LYS A C 1
ATOM 737 O O . LYS A 1 90 ? -1.094 8.470 2.953 1.00 86.06 90 LYS A O 1
ATOM 742 N N . TYR A 1 91 ? -2.951 7.196 2.752 1.00 88.44 91 TYR A N 1
ATOM 743 C CA . TYR A 1 91 ? -3.713 7.818 3.830 1.00 88.44 91 TYR A CA 1
ATOM 744 C C . TYR A 1 91 ? -4.303 6.764 4.760 1.00 88.44 91 TYR A C 1
ATOM 746 O O . TYR A 1 91 ? -4.694 5.689 4.315 1.00 88.44 91 TYR A O 1
ATOM 754 N N . ILE A 1 92 ? -4.406 7.104 6.041 1.00 88.50 92 ILE A N 1
ATOM 755 C CA . ILE A 1 92 ? -5.177 6.351 7.032 1.00 88.50 92 ILE A CA 1
ATOM 756 C C . ILE A 1 92 ? -6.270 7.265 7.582 1.00 88.50 92 ILE A C 1
ATOM 758 O O . ILE A 1 92 ? -6.022 8.440 7.870 1.00 88.50 92 ILE A O 1
ATOM 762 N N . ALA A 1 93 ? -7.478 6.724 7.722 1.00 88.38 93 ALA A N 1
ATOM 763 C CA . ALA A 1 93 ? -8.572 7.379 8.419 1.00 88.38 93 ALA A CA 1
ATOM 764 C C . ALA A 1 93 ? -8.431 7.148 9.928 1.00 88.38 93 ALA A C 1
ATOM 766 O O . ALA A 1 93 ? -8.250 6.018 10.375 1.00 88.38 93 ALA A O 1
ATOM 767 N N . LYS A 1 94 ? -8.502 8.224 10.715 1.00 83.19 94 LYS A N 1
ATOM 768 C CA . LYS A 1 94 ? -8.532 8.162 12.177 1.00 83.19 94 LYS A CA 1
ATOM 769 C C . LYS A 1 94 ? -9.813 8.802 12.691 1.00 83.19 94 LYS A C 1
ATOM 771 O O . LYS A 1 94 ? -10.065 9.971 12.404 1.00 83.19 94 LYS A O 1
ATOM 776 N N . ALA A 1 95 ? -10.562 8.048 13.481 1.00 83.50 95 ALA A N 1
ATOM 777 C CA . ALA A 1 95 ? -11.699 8.525 14.250 1.00 83.50 95 ALA A CA 1
ATOM 778 C C . ALA A 1 95 ? -11.316 8.714 15.725 1.00 83.50 95 ALA A C 1
ATOM 780 O O . ALA A 1 95 ? -10.373 8.086 16.213 1.00 83.50 95 ALA A O 1
ATOM 781 N N . ILE A 1 96 ? -12.036 9.586 16.430 1.00 69.75 96 ILE A N 1
ATOM 782 C CA . ILE A 1 96 ? -11.988 9.686 17.892 1.00 69.75 96 ILE A CA 1
ATOM 783 C C . ILE A 1 96 ? -13.377 9.279 18.373 1.00 69.75 96 ILE A C 1
ATOM 785 O O . ILE A 1 96 ? -14.332 10.003 18.121 1.00 69.75 96 ILE A O 1
ATOM 789 N N . LEU A 1 97 ? -13.488 8.131 19.039 1.00 65.06 97 LEU A N 1
ATOM 790 C CA . LEU A 1 97 ? -14.713 7.746 19.738 1.00 65.06 97 LEU A CA 1
ATOM 791 C C . LEU A 1 97 ? -14.871 8.668 20.950 1.00 65.06 97 LEU A C 1
ATOM 793 O O . LEU A 1 97 ? -14.105 8.574 21.908 1.00 65.06 97 LEU A O 1
ATOM 797 N N . GLN A 1 98 ? -15.827 9.596 20.892 1.00 55.94 98 GLN A N 1
ATOM 798 C CA . GLN A 1 98 ? -15.965 10.649 21.907 1.00 55.94 98 GLN A CA 1
ATOM 799 C C . GLN A 1 98 ? -16.697 10.194 23.185 1.00 55.94 98 GLN A C 1
ATOM 801 O O . GLN A 1 98 ? -16.869 10.999 24.100 1.00 55.94 98 GLN A O 1
ATOM 806 N N . HIS A 1 99 ? -17.123 8.927 23.286 1.00 49.62 99 HIS A N 1
ATOM 807 C CA . HIS A 1 99 ? -17.997 8.478 24.382 1.00 49.62 99 HIS A CA 1
ATOM 808 C C . HIS A 1 99 ? -17.582 7.236 25.174 1.00 49.62 99 HIS A C 1
ATOM 810 O O . HIS A 1 99 ? -18.314 6.824 26.068 1.00 49.62 99 HIS A O 1
ATOM 816 N N . LEU A 1 100 ? -16.377 6.701 24.974 1.00 43.41 100 LEU A N 1
ATOM 817 C CA . LEU A 1 100 ? -15.834 5.684 25.877 1.00 43.41 100 LEU A CA 1
ATOM 818 C C . LEU A 1 100 ? -14.626 6.247 26.628 1.00 43.41 100 LEU A C 1
ATOM 820 O O . LEU A 1 100 ? -13.484 6.184 26.177 1.00 43.41 100 LEU A O 1
ATOM 824 N N . ARG A 1 101 ? -14.892 6.780 27.829 1.00 39.69 101 ARG A N 1
ATOM 825 C CA . ARG A 1 101 ? -13.920 6.763 28.930 1.00 39.69 101 ARG A CA 1
ATOM 826 C C . ARG A 1 101 ? -13.671 5.293 29.277 1.00 39.69 101 ARG A C 1
ATOM 828 O O . ARG A 1 101 ? -14.325 4.783 30.173 1.00 39.69 101 ARG A O 1
ATOM 835 N N . ASN A 1 102 ? -12.834 4.608 28.499 1.00 35.59 102 ASN A N 1
ATOM 836 C CA . ASN A 1 102 ? -11.955 3.512 28.917 1.00 35.59 102 ASN A CA 1
ATOM 837 C C . ASN A 1 102 ? -11.364 2.784 27.701 1.00 35.59 102 ASN A C 1
ATOM 839 O O . ASN A 1 102 ? -12.081 2.277 26.851 1.00 35.59 102 ASN A O 1
ATOM 843 N N . LEU A 1 103 ? -10.029 2.745 27.717 1.00 37.19 103 LEU A N 1
ATOM 844 C CA . LEU A 1 103 ? -9.088 1.826 27.076 1.00 37.19 103 LEU A CA 1
ATOM 845 C C . LEU A 1 103 ? -9.122 1.582 25.551 1.00 37.19 103 LEU A C 1
ATOM 847 O O . LEU A 1 103 ? -10.049 1.049 24.965 1.00 37.19 103 LEU A O 1
ATOM 851 N N . HIS A 1 104 ? -7.934 1.842 24.992 1.00 38.44 104 HIS A N 1
ATOM 852 C CA . HIS A 1 104 ? -7.341 1.270 23.783 1.00 38.44 104 HIS A CA 1
ATOM 853 C C . HIS A 1 104 ? -7.909 1.684 22.419 1.00 38.44 104 HIS A C 1
ATOM 855 O O . HIS A 1 104 ? -8.717 1.017 21.799 1.00 38.44 104 HIS A O 1
ATOM 861 N N . THR A 1 105 ? -7.335 2.783 21.920 1.00 39.41 105 THR A N 1
ATOM 862 C CA . THR A 1 105 ? -7.051 3.123 20.516 1.00 39.41 105 THR A CA 1
ATOM 863 C C . THR A 1 105 ? -7.424 2.054 19.475 1.00 39.41 105 THR A C 1
ATOM 865 O O . THR A 1 105 ? -6.594 1.238 19.074 1.00 39.41 105 THR A O 1
ATOM 868 N N . ILE A 1 106 ? -8.657 2.131 18.980 1.00 46.72 106 ILE A N 1
ATOM 869 C CA . ILE A 1 106 ? -9.177 1.304 17.890 1.00 46.72 106 ILE A CA 1
ATOM 870 C C . ILE A 1 106 ? -8.758 1.944 16.560 1.00 46.72 106 ILE A C 1
ATOM 872 O O . ILE A 1 106 ? -9.233 3.018 16.184 1.00 46.72 106 ILE A O 1
ATOM 876 N N . TYR A 1 107 ? -7.824 1.309 15.852 1.00 42.09 107 TYR A N 1
ATOM 877 C CA . TYR A 1 107 ? -7.485 1.656 14.471 1.00 42.09 107 TYR A CA 1
ATOM 878 C C . TYR A 1 107 ? -8.285 0.751 13.536 1.00 42.09 107 TYR A C 1
ATOM 880 O O . TYR A 1 107 ? -7.865 -0.362 13.242 1.00 42.09 107 TYR A O 1
ATOM 888 N N . GLY A 1 108 ? -9.432 1.241 13.068 1.00 39.53 108 GLY A N 1
ATOM 889 C CA . GLY A 1 108 ? -10.306 0.506 12.162 1.00 39.53 108 GLY A CA 1
ATOM 890 C C . GLY A 1 108 ? -10.834 1.378 11.026 1.00 39.53 108 GLY A C 1
ATOM 891 O O . GLY A 1 108 ? -11.239 2.517 11.237 1.00 39.53 108 GLY A O 1
ATOM 892 N N . PHE A 1 109 ? -10.880 0.766 9.842 1.00 38.16 109 PHE A N 1
ATOM 893 C CA . PHE A 1 109 ? -11.638 1.139 8.642 1.00 38.16 109 PHE A CA 1
ATOM 894 C C . PHE A 1 109 ? -10.986 2.039 7.571 1.00 38.16 109 PHE A C 1
ATOM 896 O O . PHE A 1 109 ? -11.123 3.261 7.530 1.00 38.16 109 PHE A O 1
ATOM 903 N N . LEU A 1 110 ? -10.388 1.367 6.579 1.00 36.62 110 LEU A N 1
ATOM 904 C CA . LEU A 1 110 ? -10.150 1.858 5.217 1.00 36.62 110 LEU A CA 1
ATOM 905 C C . LEU A 1 110 ? -11.136 1.141 4.274 1.00 36.62 110 LEU A C 1
ATOM 907 O O . LEU A 1 110 ? -10.824 0.094 3.719 1.00 36.62 110 LEU A O 1
ATOM 911 N N . ARG A 1 111 ? -12.344 1.695 4.090 1.00 37.19 111 ARG A N 1
ATOM 912 C CA . ARG A 1 111 ? -13.299 1.220 3.060 1.00 37.19 111 ARG A CA 1
ATOM 913 C C . ARG A 1 111 ? -13.916 2.335 2.211 1.00 37.19 111 ARG A C 1
ATOM 915 O O . ARG A 1 111 ? -15.036 2.191 1.738 1.00 37.19 111 ARG A O 1
ATOM 922 N N . LEU A 1 112 ? -13.208 3.450 2.003 1.00 33.72 112 LEU A N 1
ATOM 923 C CA . LEU A 1 112 ? -13.771 4.588 1.253 1.00 33.72 112 LEU A CA 1
ATOM 924 C C . LEU A 1 112 ? -12.882 5.229 0.176 1.00 33.72 112 LEU A C 1
ATOM 926 O O . LEU A 1 112 ? -13.339 6.151 -0.486 1.00 33.72 112 LEU A O 1
ATOM 930 N N . LEU A 1 113 ? -11.669 4.734 -0.095 1.00 33.81 113 LEU A N 1
ATOM 931 C CA . LEU A 1 113 ? -10.768 5.384 -1.069 1.00 33.81 113 LEU A CA 1
ATOM 932 C C . LEU A 1 113 ? -10.591 4.664 -2.416 1.00 33.81 113 LEU A C 1
ATOM 934 O O . LEU A 1 113 ? -9.688 5.013 -3.167 1.00 33.81 113 LEU A O 1
ATOM 938 N N . GLN A 1 114 ? -11.465 3.718 -2.778 1.00 38.25 114 GLN A N 1
ATOM 939 C CA . GLN A 1 114 ? -11.397 3.053 -4.093 1.00 38.25 114 GLN A CA 1
ATOM 940 C C . GLN A 1 114 ? -12.420 3.503 -5.138 1.00 38.25 114 GLN A C 1
ATOM 942 O O . GLN A 1 114 ? -12.397 2.995 -6.254 1.00 38.2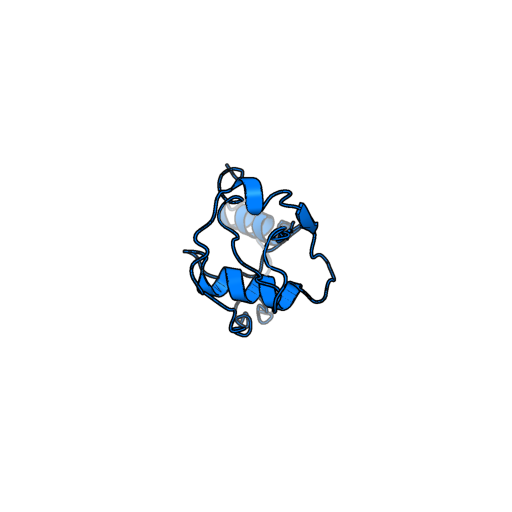5 114 GLN A O 1
ATOM 947 N N . LYS A 1 115 ? -13.274 4.491 -4.848 1.00 31.66 115 LYS A N 1
ATOM 948 C CA . LYS A 1 115 ? -14.208 5.025 -5.858 1.00 31.66 115 LYS A CA 1
ATOM 949 C C . LYS A 1 115 ? -13.670 6.194 -6.695 1.00 31.66 115 LYS A C 1
ATOM 951 O O . LYS A 1 115 ? -14.398 6.669 -7.554 1.00 31.66 115 LYS A O 1
ATOM 956 N N . MET A 1 116 ? -12.423 6.635 -6.496 1.00 30.27 116 MET A N 1
ATOM 957 C CA . MET A 1 116 ? -11.851 7.790 -7.219 1.00 30.27 116 MET A CA 1
ATOM 958 C C . MET A 1 116 ? -10.582 7.479 -8.025 1.00 30.27 116 MET A C 1
ATOM 960 O O . MET A 1 116 ? -9.680 8.306 -8.107 1.00 30.27 116 MET A O 1
ATOM 964 N N . ALA A 1 117 ? -10.496 6.293 -8.619 1.00 32.75 117 ALA A N 1
ATOM 965 C CA . ALA A 1 117 ? -9.496 6.017 -9.648 1.00 32.75 117 ALA A CA 1
ATOM 966 C C . ALA A 1 117 ? -10.179 5.319 -10.831 1.00 32.75 117 ALA A C 1
ATOM 968 O O . ALA A 1 117 ? -10.097 4.101 -10.988 1.00 32.75 117 ALA A O 1
ATOM 969 N N . LYS A 1 118 ? -10.930 6.111 -11.598 1.00 36.16 118 LYS A N 1
ATOM 970 C CA . LYS A 1 118 ? -11.187 5.880 -13.020 1.00 36.16 118 LYS A CA 1
ATOM 971 C C . LYS A 1 118 ? -10.423 6.945 -13.788 1.00 36.16 118 LYS A C 1
ATOM 973 O O . LYS A 1 118 ? -10.382 8.081 -13.267 1.00 36.16 118 LYS A O 1
#

Sequence (118 aa):
MICRGLLLKLQSDALIILPPRKFTPNNPFLNRKLPEVIKVDQSCIECNLKDIQPIKLRSIRKMKFEKLYNSLIHEHHYLGYAQPVGENFKYIAKAILQHLRNLHTIYGFLRLLQKMAK